Protein AF-F5L834-F1 (afdb_monomer_lite)

Organism: Caldalkalibacillus thermarum (strain TA2.A1) (NCBI:txid986075)

Secondary structure (DSSP, 8-state):
------HHHHHHHHHHHHHHHHHHTTHHHHHHHTT---SSSS-HHHHHHHHHHHHHHT--HHHHHHSGGGGGS--HHHHHTT-

Sequence (83 aa):
MSIVPNSSASDQQLLSRVDRFFKEQRIGSLLKKSNFVKECGWTCLALFKFLFLLVFSKKNLYQALQKKDALNLPGKDTVYRFL

Radius of gyration: 14.32 Å; chains: 1; bounding box: 27×27×50 Å

Structure (mmCIF, N/CA/C/O backbone):
data_AF-F5L834-F1
#
_entry.id   AF-F5L834-F1
#
loop_
_atom_site.group_PDB
_atom_site.id
_atom_site.type_symbol
_atom_site.label_atom_id
_atom_site.label_alt_id
_atom_site.label_comp_id
_atom_site.label_asym_id
_atom_site.label_entity_id
_atom_site.label_seq_id
_atom_site.pdbx_PDB_ins_code
_atom_site.Cartn_x
_atom_site.Cartn_y
_atom_site.Cartn_z
_atom_site.occupancy
_atom_site.B_iso_or_equiv
_atom_site.auth_seq_id
_atom_site.auth_comp_id
_atom_site.auth_asym_id
_atom_site.auth_atom_id
_atom_site.pdbx_PDB_model_num
ATOM 1 N N . MET A 1 1 ? -14.255 -5.188 33.745 1.00 32.34 1 MET A N 1
ATOM 2 C CA . MET A 1 1 ? -14.311 -5.550 32.310 1.00 32.34 1 MET A CA 1
ATOM 3 C C . MET A 1 1 ? -13.887 -4.341 31.502 1.00 32.34 1 MET A C 1
ATOM 5 O O . MET A 1 1 ? -14.593 -3.344 31.535 1.00 32.34 1 MET A O 1
ATOM 9 N N . SER A 1 2 ? -12.727 -4.389 30.848 1.00 33.88 2 SER A N 1
ATOM 10 C CA . SER A 1 2 ? -12.288 -3.294 29.978 1.00 33.88 2 SER A CA 1
ATOM 11 C C . SER A 1 2 ? -12.824 -3.547 28.571 1.00 33.88 2 SER A C 1
ATOM 13 O O . SER A 1 2 ? -12.428 -4.516 27.926 1.00 33.88 2 SER A O 1
ATOM 15 N N . ILE A 1 3 ? -13.760 -2.712 28.119 1.00 45.47 3 ILE A N 1
ATOM 16 C CA . ILE A 1 3 ? -14.309 -2.722 26.757 1.00 45.47 3 ILE A CA 1
ATOM 17 C C . ILE A 1 3 ? -13.315 -1.963 25.868 1.00 45.47 3 ILE A C 1
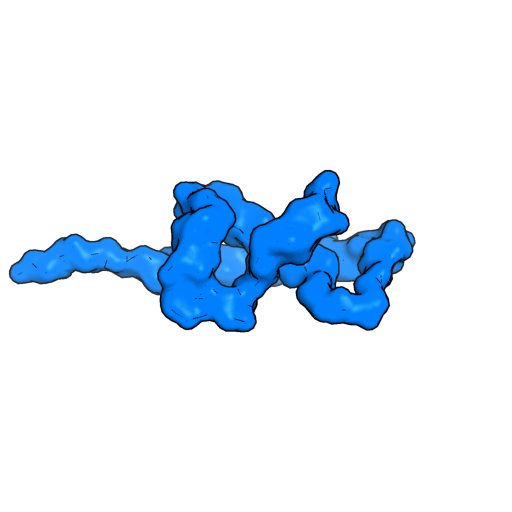ATOM 19 O O . ILE A 1 3 ? -13.594 -0.873 25.378 1.00 45.47 3 ILE A O 1
ATOM 23 N N . VAL A 1 4 ? -12.096 -2.484 25.721 1.00 52.66 4 VAL A N 1
ATOM 24 C CA . VAL A 1 4 ? -11.169 -1.964 24.709 1.00 52.66 4 VAL A CA 1
ATOM 25 C C . VAL A 1 4 ? -11.480 -2.715 23.418 1.00 52.66 4 VAL A C 1
ATOM 27 O O . VAL A 1 4 ? -11.424 -3.947 23.413 1.00 52.66 4 VAL A O 1
ATOM 30 N N . PRO A 1 5 ? -11.833 -2.030 22.318 1.00 46.59 5 PRO A N 1
ATOM 31 C CA . PRO A 1 5 ? -12.110 -2.709 21.066 1.00 46.59 5 PRO A CA 1
ATOM 32 C C . PRO A 1 5 ? -10.845 -3.431 20.597 1.00 46.59 5 PRO A C 1
ATOM 34 O O . PRO A 1 5 ? -9.763 -2.841 20.570 1.00 46.59 5 PRO A O 1
ATOM 37 N N . ASN A 1 6 ? -11.005 -4.677 20.152 1.00 51.41 6 ASN A N 1
ATOM 38 C CA . ASN A 1 6 ? -10.010 -5.521 19.477 1.00 51.41 6 ASN A CA 1
ATOM 39 C C . ASN A 1 6 ? -9.602 -4.969 18.081 1.00 51.41 6 ASN A C 1
ATOM 41 O O . ASN A 1 6 ? -9.559 -5.674 17.070 1.00 51.41 6 ASN A O 1
ATOM 45 N N . SER A 1 7 ? -9.371 -3.658 17.997 1.00 56.34 7 SER A N 1
ATOM 46 C CA . SER A 1 7 ? -9.132 -2.909 16.760 1.00 56.34 7 SER A CA 1
ATOM 47 C C . SER A 1 7 ? -7.838 -3.324 16.055 1.00 56.34 7 SER A C 1
ATOM 49 O O . SER A 1 7 ? -7.751 -3.240 14.837 1.00 56.34 7 SER A O 1
ATOM 51 N N . SER A 1 8 ? -6.848 -3.836 16.790 1.00 59.06 8 SER A N 1
ATOM 52 C CA . SER A 1 8 ? -5.587 -4.321 16.221 1.00 59.06 8 SER A CA 1
ATOM 53 C C . SER A 1 8 ? -5.731 -5.660 15.490 1.00 59.06 8 SER A C 1
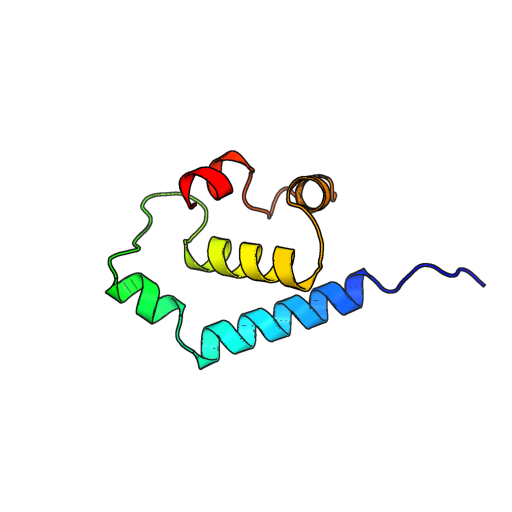ATOM 55 O O . SER A 1 8 ? -5.196 -5.804 14.393 1.00 59.06 8 SER A O 1
ATOM 57 N N . ALA A 1 9 ? -6.473 -6.629 16.038 1.00 64.69 9 ALA A N 1
ATOM 58 C CA . ALA A 1 9 ? -6.635 -7.936 15.393 1.00 64.69 9 ALA A CA 1
ATOM 59 C C . ALA A 1 9 ? -7.502 -7.851 14.127 1.00 64.69 9 ALA A C 1
ATOM 61 O O . ALA A 1 9 ? -7.233 -8.524 13.133 1.00 64.69 9 ALA A O 1
ATOM 62 N N . SER A 1 10 ? -8.520 -6.987 14.140 1.00 72.06 10 SER A N 1
ATOM 63 C CA . SER A 1 10 ? -9.342 -6.712 12.955 1.00 72.06 10 SER A CA 1
ATOM 64 C C . SER A 1 10 ? -8.541 -6.014 11.848 1.00 72.06 10 SER A C 1
ATOM 66 O O . SER A 1 10 ? -8.643 -6.413 10.689 1.00 72.06 10 SER A O 1
ATOM 68 N N . ASP A 1 11 ? -7.672 -5.056 12.193 1.00 73.50 11 ASP A N 1
ATOM 69 C CA . ASP A 1 11 ? -6.747 -4.418 11.243 1.00 73.50 11 ASP A CA 1
ATOM 70 C C . ASP A 1 11 ? -5.786 -5.444 10.596 1.00 73.50 11 ASP A C 1
ATOM 72 O O . ASP A 1 11 ? -5.565 -5.410 9.383 1.00 73.50 11 ASP A O 1
ATOM 76 N N . GLN A 1 12 ? -5.254 -6.402 11.368 1.00 79.06 12 GLN A N 1
ATOM 77 C CA . GLN A 1 12 ? -4.380 -7.471 10.851 1.00 79.06 12 GLN A CA 1
ATOM 78 C C . GLN A 1 12 ? -5.122 -8.446 9.921 1.00 79.06 12 GLN A C 1
ATOM 80 O O . GLN A 1 12 ? -4.601 -8.858 8.877 1.00 79.06 12 GLN A O 1
ATOM 85 N N . GLN A 1 13 ? -6.365 -8.795 10.257 1.00 84.25 13 GLN A N 1
ATOM 86 C CA . GLN A 1 13 ? -7.216 -9.602 9.381 1.00 84.25 13 GLN A CA 1
ATOM 87 C C . GLN A 1 13 ? -7.548 -8.866 8.076 1.00 84.25 13 GLN A C 1
ATOM 89 O O . GLN A 1 13 ? -7.570 -9.487 7.015 1.00 84.25 13 GLN A O 1
ATOM 94 N N . LEU A 1 14 ? -7.758 -7.549 8.116 1.00 85.06 14 LEU A N 1
ATOM 95 C CA . LEU A 1 14 ? -7.958 -6.749 6.906 1.00 85.06 14 LEU A CA 1
ATOM 96 C C . LEU A 1 14 ? -6.697 -6.698 6.038 1.00 85.06 14 LEU A C 1
ATOM 98 O O . LEU A 1 14 ? -6.797 -6.938 4.836 1.00 85.06 14 LEU A O 1
ATOM 102 N N . LEU A 1 15 ? -5.523 -6.466 6.632 1.00 84.81 15 LEU A N 1
ATOM 103 C CA . LEU A 1 15 ? -4.233 -6.491 5.927 1.00 84.81 15 LEU A CA 1
ATOM 104 C C . LEU A 1 15 ? -4.033 -7.802 5.160 1.00 84.81 15 LEU A C 1
ATOM 106 O O . LEU A 1 15 ? -3.819 -7.778 3.951 1.00 84.81 15 LEU A O 1
ATOM 110 N N . SER A 1 16 ? -4.199 -8.945 5.832 1.00 87.81 16 SER A N 1
ATOM 111 C CA . SER A 1 16 ? -4.033 -10.261 5.198 1.00 87.81 16 SER A CA 1
ATOM 112 C C . SER A 1 16 ? -5.030 -10.519 4.060 1.00 87.81 16 SER A C 1
ATOM 114 O O . SER A 1 16 ? -4.660 -11.095 3.034 1.00 87.81 16 SER A O 1
ATOM 116 N N . ARG A 1 17 ? -6.283 -10.058 4.192 1.00 88.81 17 ARG A N 1
ATOM 117 C CA . ARG A 1 17 ? -7.295 -10.150 3.124 1.00 88.81 17 ARG A CA 1
ATOM 118 C C . ARG A 1 17 ? -6.930 -9.289 1.919 1.00 88.81 17 ARG A C 1
ATOM 120 O O . ARG A 1 17 ? -7.008 -9.772 0.791 1.00 88.81 17 ARG A O 1
ATOM 127 N N . VAL A 1 18 ? -6.509 -8.046 2.152 1.00 88.00 18 VAL A N 1
ATOM 128 C CA . VAL A 1 18 ? -6.051 -7.139 1.090 1.00 88.00 18 VAL A CA 1
ATOM 129 C C . VAL A 1 18 ? -4.822 -7.728 0.396 1.00 88.00 18 VAL A C 1
ATOM 131 O O . VAL A 1 18 ? -4.792 -7.809 -0.829 1.00 88.00 18 VAL A O 1
ATOM 134 N N . ASP A 1 19 ? -3.839 -8.226 1.145 1.00 87.88 19 ASP A N 1
ATOM 135 C CA . ASP A 1 19 ? -2.649 -8.859 0.572 1.00 87.88 19 ASP A CA 1
ATOM 136 C C . ASP A 1 19 ? -2.988 -10.068 -0.299 1.00 87.88 19 ASP A C 1
ATOM 138 O O . ASP A 1 19 ? -2.473 -10.195 -1.416 1.00 87.88 19 ASP A O 1
ATOM 142 N N . ARG A 1 20 ? -3.888 -10.930 0.183 1.00 91.75 20 ARG A N 1
ATOM 143 C CA . ARG A 1 20 ? -4.368 -12.086 -0.573 1.00 91.75 20 ARG A CA 1
ATOM 144 C C . ARG A 1 20 ? -5.057 -11.660 -1.866 1.00 91.75 20 ARG A C 1
ATOM 146 O O . ARG A 1 20 ? -4.697 -12.173 -2.922 1.00 91.75 20 ARG A O 1
ATOM 153 N N . PHE A 1 21 ? -5.963 -10.686 -1.803 1.00 91.00 21 PHE A N 1
ATOM 154 C CA . PHE A 1 21 ? -6.659 -10.161 -2.979 1.00 91.00 21 PHE A CA 1
ATOM 155 C C . PHE A 1 21 ? -5.681 -9.621 -4.031 1.00 91.00 21 PHE A C 1
ATOM 157 O O . PHE A 1 21 ? -5.752 -9.991 -5.202 1.00 91.00 21 PHE A O 1
ATOM 164 N N . PHE A 1 22 ? -4.706 -8.810 -3.616 1.00 89.75 22 PHE A N 1
ATOM 165 C CA . PHE A 1 22 ? -3.701 -8.245 -4.523 1.00 89.75 22 PHE A CA 1
ATOM 166 C C . PHE A 1 22 ? -2.824 -9.316 -5.179 1.00 89.75 22 PHE A C 1
ATOM 168 O O . PHE A 1 22 ? -2.406 -9.152 -6.331 1.00 89.75 22 PHE A O 1
ATOM 175 N N . LYS A 1 23 ? -2.535 -10.401 -4.452 1.00 89.94 23 LYS A N 1
ATOM 176 C CA . LYS A 1 23 ? -1.779 -11.545 -4.966 1.00 89.94 23 LYS A CA 1
ATOM 177 C C . LYS A 1 23 ? -2.604 -12.356 -5.965 1.00 89.94 23 LYS A C 1
ATOM 179 O O . LYS A 1 23 ? -2.100 -12.653 -7.046 1.00 89.94 23 LYS A O 1
ATOM 184 N N . GLU A 1 24 ? -3.853 -12.676 -5.632 1.00 93.06 24 GLU A N 1
ATOM 185 C CA . GLU A 1 24 ? -4.761 -13.451 -6.491 1.00 93.06 24 GLU A CA 1
ATOM 186 C C . GLU A 1 24 ? -5.075 -12.710 -7.796 1.00 93.06 24 GLU A C 1
ATOM 188 O O . GLU A 1 24 ? -4.972 -13.290 -8.874 1.00 93.06 24 GLU A O 1
ATOM 193 N N . GLN A 1 25 ? -5.334 -11.403 -7.721 1.00 90.19 25 GLN A N 1
ATOM 194 C CA . GLN A 1 25 ? -5.626 -10.560 -8.886 1.00 90.19 25 GLN A CA 1
ATOM 195 C C . GLN A 1 25 ? -4.371 -10.093 -9.642 1.00 90.19 25 GLN A C 1
ATOM 197 O O . GLN A 1 25 ? -4.466 -9.348 -10.616 1.00 90.19 25 GLN A O 1
ATOM 202 N N . ARG A 1 26 ? -3.171 -10.502 -9.198 1.00 89.19 26 ARG A N 1
ATOM 203 C CA . ARG A 1 26 ? -1.875 -10.137 -9.800 1.00 89.19 26 ARG A CA 1
ATOM 204 C C . ARG A 1 26 ? -1.727 -8.628 -10.049 1.00 89.19 26 ARG A C 1
ATOM 206 O O . ARG A 1 26 ? -1.079 -8.215 -11.013 1.00 89.19 26 ARG A O 1
ATOM 213 N N . ILE A 1 27 ? -2.269 -7.797 -9.153 1.00 87.94 27 ILE A N 1
ATOM 214 C CA . ILE A 1 27 ? -2.307 -6.332 -9.317 1.00 87.94 27 ILE A CA 1
ATOM 215 C C . ILE A 1 27 ? -0.896 -5.761 -9.479 1.00 87.94 27 ILE A C 1
ATOM 217 O O . ILE A 1 27 ? -0.670 -4.879 -10.300 1.00 87.94 27 ILE A O 1
ATOM 221 N N . GLY A 1 28 ? 0.091 -6.319 -8.772 1.00 84.44 28 GLY A N 1
ATOM 222 C CA . GLY A 1 28 ? 1.489 -5.913 -8.933 1.00 84.44 28 GLY A CA 1
ATOM 223 C C . GLY A 1 28 ? 2.035 -6.116 -10.346 1.00 84.44 28 GLY A C 1
ATOM 224 O O . GLY A 1 28 ?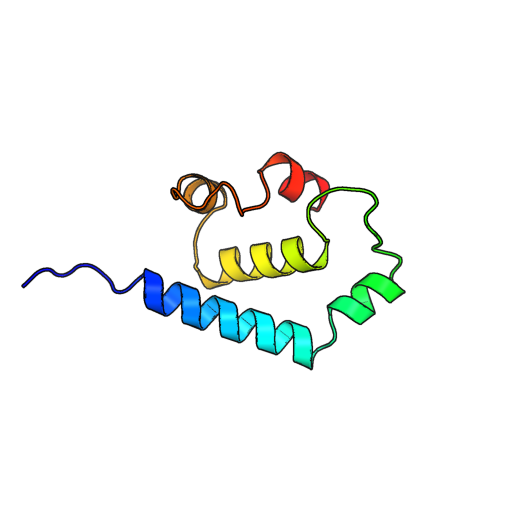 2.778 -5.273 -10.843 1.00 84.44 28 GLY A O 1
ATOM 225 N N . SER A 1 29 ? 1.657 -7.208 -11.012 1.00 86.31 29 SER A N 1
ATOM 226 C CA . SER A 1 29 ? 2.056 -7.470 -12.397 1.00 86.31 29 SER A CA 1
ATOM 227 C C . SER A 1 29 ? 1.339 -6.543 -13.373 1.00 86.31 29 SER A C 1
ATOM 229 O O . SER A 1 29 ? 1.958 -6.101 -14.335 1.00 86.31 29 SER A O 1
ATOM 231 N N . LEU A 1 30 ? 0.064 -6.232 -13.123 1.00 88.00 30 LEU A N 1
ATOM 232 C CA . LEU A 1 30 ? -0.699 -5.277 -13.931 1.00 88.00 30 LEU A CA 1
ATOM 233 C C . LEU A 1 30 ? -0.094 -3.874 -13.844 1.00 88.00 30 LEU A C 1
ATOM 235 O O . LEU A 1 30 ? 0.180 -3.277 -14.876 1.00 88.00 30 LEU A O 1
ATOM 239 N N . LEU A 1 31 ? 0.229 -3.403 -12.636 1.00 84.06 31 LEU A N 1
ATOM 240 C CA . LEU A 1 31 ? 0.896 -2.113 -12.436 1.00 84.06 31 LEU A CA 1
ATOM 241 C C . LEU A 1 31 ? 2.229 -2.048 -13.195 1.00 84.06 31 LEU A C 1
ATOM 243 O O . LEU A 1 31 ? 2.466 -1.106 -13.945 1.00 84.06 31 LEU A O 1
ATOM 247 N N . LYS A 1 32 ? 3.065 -3.089 -13.092 1.00 84.00 32 LYS A N 1
ATOM 248 C CA . LYS A 1 32 ? 4.324 -3.149 -13.853 1.00 84.00 32 LYS A CA 1
ATOM 249 C C . LYS A 1 32 ? 4.104 -3.101 -15.368 1.00 84.00 32 LYS A C 1
ATOM 251 O O . LYS A 1 32 ? 4.856 -2.424 -16.057 1.00 84.00 32 LYS A O 1
ATOM 256 N N . LYS A 1 33 ? 3.087 -3.802 -15.882 1.00 85.75 33 LYS A N 1
ATOM 257 C CA . LYS A 1 33 ? 2.741 -3.792 -17.314 1.00 85.75 33 LYS A CA 1
ATOM 258 C C . LYS A 1 33 ? 2.227 -2.433 -17.789 1.00 85.75 33 LYS A C 1
ATOM 260 O O . LYS A 1 33 ? 2.458 -2.082 -18.937 1.00 85.75 33 LYS A O 1
ATOM 265 N N . SER A 1 34 ? 1.588 -1.664 -16.916 1.00 84.25 34 SER A N 1
ATOM 266 C CA . SER A 1 34 ? 1.129 -0.302 -17.208 1.00 84.25 34 SER A CA 1
ATOM 267 C C . SER A 1 34 ? 2.240 0.753 -17.108 1.00 84.25 34 SER A C 1
ATOM 269 O O . SER A 1 34 ? 1.934 1.934 -16.981 1.00 84.25 34 SER A O 1
ATOM 271 N N . ASN A 1 35 ? 3.517 0.351 -17.110 1.00 79.69 35 ASN A N 1
ATOM 272 C CA . ASN A 1 35 ? 4.673 1.225 -16.885 1.00 79.69 35 ASN A CA 1
ATOM 273 C C . ASN A 1 35 ? 4.630 2.000 -15.554 1.00 79.69 35 ASN A C 1
ATOM 275 O O . ASN A 1 35 ? 5.337 2.992 -15.389 1.00 79.69 35 ASN A O 1
ATOM 279 N N . PHE A 1 36 ? 3.865 1.524 -14.562 1.00 74.25 36 PHE A N 1
ATOM 280 C CA . PHE A 1 36 ? 3.947 2.027 -13.190 1.00 74.25 36 PHE A CA 1
ATOM 281 C C . PHE A 1 36 ? 5.190 1.436 -12.514 1.00 74.25 36 PHE A C 1
ATOM 283 O O . PHE A 1 36 ? 5.126 0.486 -11.725 1.00 74.25 36 PHE A O 1
ATOM 290 N N . VAL A 1 37 ? 6.348 1.990 -12.867 1.00 66.25 37 VAL A N 1
ATOM 291 C CA . VAL A 1 37 ? 7.649 1.682 -12.271 1.00 66.25 37 VAL A CA 1
ATOM 292 C C . VAL A 1 37 ? 8.072 2.884 -11.441 1.00 66.25 37 VAL A C 1
ATOM 294 O O . VAL A 1 37 ? 7.992 4.020 -11.894 1.00 66.25 37 VAL A O 1
ATOM 297 N N . LYS A 1 38 ? 8.482 2.640 -10.197 1.00 68.56 38 LYS A N 1
ATOM 298 C CA . LYS A 1 38 ? 8.925 3.707 -9.304 1.00 68.56 38 LYS A CA 1
ATOM 299 C C . LYS A 1 38 ? 10.442 3.789 -9.281 1.00 68.56 38 LYS A C 1
ATOM 301 O O . LYS A 1 38 ? 11.087 2.757 -9.141 1.00 68.56 38 LYS A O 1
ATOM 306 N N . GLU A 1 39 ? 10.970 5.008 -9.307 1.00 63.53 39 GLU A N 1
ATOM 307 C CA . GLU A 1 39 ? 12.406 5.259 -9.162 1.00 63.53 39 GLU A CA 1
ATOM 308 C C . GLU A 1 39 ? 12.874 5.229 -7.694 1.00 63.53 39 GLU A C 1
ATOM 310 O O . GLU A 1 39 ? 13.869 4.578 -7.403 1.00 63.53 39 GLU A O 1
ATOM 315 N N . CYS A 1 40 ? 12.141 5.840 -6.743 1.00 66.38 40 CYS A N 1
ATOM 316 C CA . CYS A 1 40 ? 12.534 5.893 -5.318 1.00 66.38 40 CYS A CA 1
ATOM 317 C C . CYS A 1 40 ? 11.354 5.911 -4.317 1.00 66.38 40 CYS A C 1
ATOM 319 O O . CYS A 1 40 ? 10.335 6.566 -4.533 1.00 66.38 40 CYS A O 1
ATOM 321 N N . GLY A 1 41 ? 11.496 5.244 -3.161 1.00 78.25 41 GLY A N 1
ATOM 322 C CA . GLY A 1 41 ? 10.545 5.251 -2.027 1.00 78.25 41 GLY A CA 1
ATOM 323 C C . GLY A 1 41 ? 9.439 4.175 -2.080 1.00 78.25 41 GLY A C 1
ATOM 324 O O . GLY A 1 41 ? 9.620 3.111 -2.656 1.00 78.25 41 GLY A O 1
ATOM 325 N N . TRP A 1 42 ? 8.256 4.458 -1.513 1.00 79.00 42 TRP A N 1
ATOM 326 C CA . TRP A 1 42 ? 7.082 3.554 -1.478 1.00 79.00 42 TRP A CA 1
ATOM 327 C C . TRP A 1 42 ? 6.608 3.037 -2.836 1.00 79.00 42 TRP A C 1
ATOM 329 O O . TRP A 1 42 ? 6.178 3.843 -3.652 1.00 79.00 42 TRP A O 1
ATOM 339 N N . THR A 1 43 ? 6.593 1.722 -3.059 1.00 83.62 43 THR A N 1
ATOM 340 C CA . THR A 1 43 ? 6.089 1.139 -4.317 1.00 83.62 43 THR A CA 1
ATOM 341 C C . THR A 1 43 ? 4.613 1.478 -4.571 1.00 83.62 43 THR A C 1
ATOM 343 O O . THR A 1 43 ? 3.817 1.575 -3.639 1.00 83.62 43 THR A O 1
ATOM 346 N N . CYS A 1 44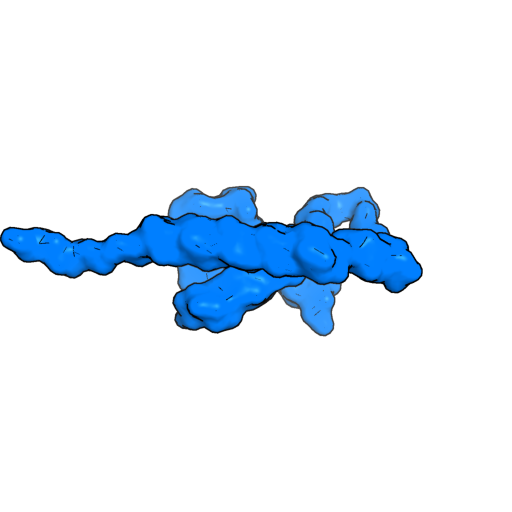 ? 4.214 1.591 -5.842 1.00 81.44 44 CYS A N 1
ATOM 347 C CA . CYS A 1 44 ? 2.817 1.845 -6.225 1.00 81.44 44 CYS A CA 1
ATOM 348 C C . CYS A 1 44 ? 1.867 0.764 -5.689 1.00 81.44 44 CYS A C 1
ATOM 350 O O . CYS A 1 44 ? 0.751 1.059 -5.276 1.00 81.44 44 CYS A O 1
ATOM 352 N N . LEU A 1 45 ? 2.341 -0.485 -5.615 1.00 85.25 45 LEU A N 1
ATOM 353 C CA . LEU A 1 45 ? 1.616 -1.578 -4.972 1.00 85.25 45 LEU A CA 1
ATOM 354 C C . LEU A 1 45 ? 1.364 -1.297 -3.482 1.00 85.25 45 LEU A C 1
ATOM 356 O O . LEU A 1 45 ? 0.251 -1.504 -3.006 1.00 85.25 45 LEU A O 1
ATOM 360 N N . ALA A 1 46 ? 2.379 -0.836 -2.745 1.00 84.12 46 ALA A N 1
ATOM 361 C CA . ALA A 1 46 ? 2.232 -0.498 -1.332 1.00 84.12 46 ALA A CA 1
ATOM 362 C C . ALA A 1 46 ? 1.250 0.666 -1.131 1.00 84.12 46 ALA A C 1
ATOM 364 O O . ALA A 1 46 ? 0.425 0.611 -0.223 1.00 84.12 46 ALA A O 1
ATOM 365 N N . LEU A 1 47 ? 1.279 1.669 -2.014 1.00 85.12 47 LEU A N 1
ATOM 366 C CA . LEU A 1 47 ? 0.342 2.796 -1.981 1.00 85.12 47 LEU A CA 1
ATOM 367 C C . LEU A 1 47 ? -1.098 2.353 -2.246 1.00 85.12 47 LEU A C 1
ATOM 369 O O . LEU A 1 47 ? -1.993 2.712 -1.485 1.00 85.12 47 LEU A O 1
ATOM 373 N N . PHE A 1 48 ? -1.322 1.501 -3.247 1.00 86.69 48 PHE A N 1
ATOM 374 C CA . PHE A 1 48 ? -2.642 0.928 -3.510 1.00 86.69 48 PHE A CA 1
ATOM 375 C C . PHE A 1 48 ? -3.163 0.094 -2.334 1.00 86.69 48 PHE A C 1
ATOM 377 O O . PHE A 1 48 ? -4.316 0.251 -1.933 1.00 86.69 48 PHE A O 1
ATOM 384 N N . LYS A 1 49 ? -2.327 -0.772 -1.749 1.00 87.56 49 LYS A N 1
ATOM 385 C CA . LYS A 1 49 ? -2.706 -1.552 -0.559 1.00 87.56 49 LYS A CA 1
ATOM 386 C C . LYS A 1 49 ? -3.058 -0.643 0.612 1.00 87.56 49 LYS A C 1
ATOM 388 O O . LYS A 1 49 ? -4.037 -0.895 1.307 1.00 87.56 49 LYS A O 1
ATOM 393 N N . PHE A 1 50 ? -2.290 0.426 0.801 1.00 86.19 50 PHE A N 1
ATOM 394 C CA . PHE A 1 50 ? -2.540 1.417 1.835 1.00 86.19 50 PHE A CA 1
ATOM 395 C C . PHE A 1 50 ? -3.869 2.163 1.624 1.00 86.19 50 PHE A C 1
ATOM 397 O O . PHE A 1 50 ? -4.654 2.279 2.562 1.00 86.19 50 PHE A O 1
ATOM 404 N N . LEU A 1 51 ? -4.168 2.588 0.393 1.00 86.62 51 LEU A N 1
ATOM 405 C CA . LEU A 1 51 ? -5.458 3.181 0.015 1.00 86.62 51 LEU A CA 1
ATOM 406 C C . LEU A 1 51 ? -6.627 2.230 0.297 1.00 86.62 51 LEU A C 1
ATOM 408 O O . LEU A 1 51 ? -7.608 2.629 0.920 1.00 86.62 51 LEU A O 1
ATOM 412 N N . PHE A 1 52 ? -6.507 0.960 -0.096 1.00 87.75 52 PHE A N 1
ATOM 413 C CA . PHE A 1 52 ? -7.524 -0.052 0.196 1.00 87.75 52 PHE A CA 1
ATOM 414 C C . PHE A 1 52 ? -7.706 -0.219 1.706 1.00 87.75 52 PHE A C 1
ATOM 416 O O . PHE A 1 52 ? -8.832 -0.209 2.200 1.00 87.75 52 PHE A O 1
ATOM 423 N N . LEU A 1 53 ? -6.609 -0.302 2.459 1.00 86.00 53 LEU A N 1
ATOM 424 C CA . LEU A 1 53 ? -6.666 -0.419 3.911 1.00 86.00 53 LEU A CA 1
ATOM 425 C C . LEU A 1 53 ? -7.364 0.787 4.557 1.00 86.00 53 LEU A C 1
ATOM 427 O O . LEU A 1 53 ? -8.181 0.588 5.450 1.00 86.00 53 LEU A O 1
ATOM 431 N N . LEU A 1 54 ? -7.107 2.013 4.091 1.00 85.44 54 LEU A N 1
ATOM 432 C CA . LEU A 1 54 ? -7.803 3.218 4.562 1.00 85.44 54 LEU A CA 1
ATOM 433 C C . LEU A 1 54 ? -9.316 3.131 4.324 1.00 85.44 54 LEU A C 1
ATOM 435 O O . LEU A 1 54 ? -10.098 3.320 5.260 1.00 85.44 54 LEU A O 1
ATOM 439 N N . VAL A 1 55 ? -9.720 2.790 3.096 1.00 86.31 55 VAL A N 1
ATOM 440 C CA . VAL A 1 55 ? -11.134 2.686 2.698 1.00 86.31 55 VAL A CA 1
ATOM 441 C C . VAL A 1 55 ? -11.857 1.615 3.520 1.00 86.31 55 VAL A C 1
ATOM 443 O O . VAL A 1 55 ? -12.919 1.883 4.083 1.00 86.31 55 VAL A O 1
ATOM 446 N N . PHE A 1 56 ? -11.272 0.422 3.658 1.00 83.94 56 PHE A N 1
ATOM 447 C CA . PHE A 1 56 ? -11.908 -0.692 4.371 1.00 83.94 56 PHE A CA 1
ATOM 448 C C . PHE A 1 56 ? -11.821 -0.583 5.897 1.00 83.94 56 PHE A C 1
ATOM 450 O O . PHE A 1 56 ? -12.710 -1.073 6.591 1.00 83.94 56 PHE A O 1
ATOM 457 N N . SER A 1 57 ? -10.799 0.086 6.435 1.00 78.81 57 SER A N 1
ATOM 458 C CA . SER A 1 57 ? -10.687 0.369 7.874 1.00 78.81 57 SER A CA 1
ATOM 459 C C . SER A 1 57 ? -11.555 1.567 8.301 1.00 78.81 57 SER A C 1
ATOM 461 O O . SER A 1 57 ? -11.666 1.840 9.494 1.00 78.81 57 SER A O 1
ATOM 463 N N . LYS A 1 58 ? -12.187 2.283 7.350 1.00 79.62 58 LYS A N 1
ATOM 464 C CA . LYS A 1 58 ? -12.943 3.535 7.572 1.00 79.62 58 LYS A CA 1
ATOM 465 C C . LYS A 1 58 ? -12.137 4.598 8.330 1.00 79.62 58 LYS A C 1
ATOM 467 O O . LYS A 1 58 ? -12.694 5.400 9.079 1.00 79.62 58 LYS A O 1
ATOM 472 N N . LYS A 1 59 ? -10.816 4.596 8.142 1.00 77.62 59 LYS A N 1
ATOM 473 C CA . LYS A 1 59 ? -9.889 5.553 8.753 1.00 77.62 59 LYS A CA 1
ATOM 474 C C . LYS A 1 59 ? -9.492 6.588 7.722 1.00 77.62 59 LYS A C 1
ATOM 476 O O . LYS A 1 59 ? -9.255 6.261 6.561 1.00 77.62 59 LYS A O 1
ATOM 481 N N . ASN A 1 60 ? -9.381 7.836 8.152 1.00 82.44 60 ASN A N 1
ATOM 482 C CA . ASN A 1 60 ? -8.816 8.875 7.303 1.00 82.44 60 ASN A CA 1
ATOM 483 C C . ASN A 1 60 ? -7.277 8.872 7.384 1.00 82.44 60 ASN A C 1
ATOM 485 O O . ASN A 1 60 ? -6.676 8.345 8.324 1.00 82.44 60 ASN A O 1
ATOM 489 N N . LEU A 1 61 ? -6.628 9.469 6.379 1.00 79.69 61 LEU A N 1
ATOM 490 C CA . LEU A 1 61 ? -5.165 9.533 6.285 1.00 79.69 61 LEU A CA 1
ATOM 491 C C . LEU A 1 61 ? -4.533 10.165 7.538 1.00 79.69 61 LEU A C 1
ATOM 493 O O . LEU A 1 61 ? -3.495 9.715 8.010 1.00 79.69 61 LEU A O 1
ATOM 497 N N . TYR A 1 62 ? -5.192 11.176 8.106 1.00 79.25 62 TYR A N 1
ATOM 498 C CA . TYR A 1 62 ? -4.740 11.860 9.315 1.00 79.25 62 TYR A CA 1
ATOM 499 C C . TYR A 1 62 ? -4.735 10.944 10.552 1.00 79.25 62 TYR A C 1
ATOM 501 O O . TYR A 1 62 ? -3.783 10.957 11.328 1.00 79.25 62 TYR A O 1
ATOM 509 N N . GLN A 1 63 ? -5.759 10.106 10.728 1.00 76.62 63 GLN A N 1
ATOM 510 C CA . GLN A 1 63 ? -5.820 9.105 11.799 1.00 76.62 63 GLN A CA 1
ATOM 511 C C . GLN A 1 63 ? -4.786 7.992 11.601 1.00 76.62 63 GLN A C 1
ATOM 513 O O . GLN A 1 63 ? -4.200 7.522 12.574 1.00 76.62 63 GLN A O 1
ATOM 518 N N . ALA A 1 64 ? -4.541 7.579 10.354 1.00 77.69 64 ALA A N 1
ATOM 519 C CA . ALA A 1 64 ? -3.537 6.562 10.048 1.00 77.69 64 ALA A CA 1
ATOM 520 C C . ALA A 1 64 ? -2.108 7.048 10.351 1.00 77.69 64 ALA A C 1
ATOM 522 O O . ALA A 1 64 ? -1.318 6.295 10.915 1.00 77.69 64 ALA A O 1
ATOM 523 N N . LEU A 1 65 ? -1.803 8.314 10.048 1.00 76.81 65 LEU A N 1
ATOM 524 C CA . LEU A 1 65 ? -0.491 8.926 10.291 1.00 76.81 65 LEU A CA 1
ATOM 525 C C . LEU A 1 65 ? -0.232 9.309 11.757 1.00 76.81 65 LEU A C 1
ATOM 527 O O . LEU A 1 65 ? 0.913 9.539 12.124 1.00 76.81 65 LEU A O 1
ATOM 531 N N . GLN A 1 66 ? -1.261 9.383 12.604 1.00 72.88 66 GLN A N 1
ATOM 532 C CA . GLN A 1 66 ? -1.093 9.663 14.037 1.00 72.88 66 GLN A CA 1
ATOM 533 C C . GLN A 1 66 ? -0.770 8.420 14.878 1.00 72.88 66 GLN A C 1
ATOM 535 O O . GLN A 1 66 ? -0.355 8.550 16.031 1.00 72.88 66 GLN A O 1
ATOM 540 N N . LYS A 1 67 ? -0.957 7.206 14.345 1.00 71.81 67 LYS A N 1
ATOM 541 C CA . LYS A 1 67 ? -0.559 5.979 15.051 1.00 71.81 67 LYS A CA 1
ATOM 542 C C . LYS A 1 67 ? 0.967 5.940 15.201 1.00 71.81 67 LYS A C 1
ATOM 544 O O . LYS A 1 67 ? 1.688 6.299 14.279 1.00 71.81 67 LYS A O 1
ATOM 549 N N . LYS A 1 68 ? 1.465 5.423 16.333 1.00 55.44 68 LYS A N 1
ATOM 550 C CA . LYS A 1 68 ? 2.911 5.250 16.601 1.00 55.44 68 LYS A CA 1
ATOM 551 C C . LYS A 1 68 ? 3.656 4.448 15.515 1.00 55.44 68 LYS A C 1
ATOM 553 O O . LYS A 1 68 ? 4.855 4.635 15.357 1.00 55.44 68 LYS A O 1
ATOM 558 N N . ASP A 1 69 ? 2.947 3.632 14.732 1.00 61.09 69 ASP A N 1
ATOM 559 C CA . ASP A 1 69 ? 3.495 2.866 13.600 1.00 61.09 69 ASP A CA 1
ATOM 560 C C . ASP A 1 69 ? 3.626 3.668 12.288 1.00 61.09 69 ASP A C 1
ATOM 562 O O . ASP A 1 69 ? 4.007 3.108 11.259 1.00 61.09 69 ASP A O 1
ATOM 566 N N . ALA A 1 70 ? 3.334 4.974 12.293 1.00 59.41 70 ALA A N 1
ATOM 567 C CA . ALA A 1 70 ? 3.363 5.835 11.107 1.00 59.41 70 ALA A CA 1
ATOM 568 C C . ALA A 1 70 ? 4.724 5.897 10.394 1.00 59.41 70 ALA A C 1
ATOM 570 O O . ALA A 1 70 ? 4.772 6.267 9.224 1.00 59.41 70 ALA A O 1
ATOM 571 N N . LEU A 1 71 ? 5.816 5.489 11.054 1.00 56.41 71 LEU A N 1
ATOM 572 C CA . LEU A 1 71 ? 7.145 5.409 10.437 1.00 56.41 71 LEU A CA 1
ATOM 573 C C . LEU A 1 71 ? 7.188 4.429 9.248 1.00 56.41 71 LEU A C 1
ATOM 575 O O . LEU A 1 71 ? 7.963 4.621 8.317 1.00 56.41 71 LEU A O 1
ATOM 579 N N . ASN A 1 72 ? 6.326 3.407 9.266 1.00 67.25 72 ASN A N 1
ATOM 580 C CA . ASN A 1 72 ? 6.189 2.409 8.203 1.00 67.25 72 ASN A CA 1
ATOM 581 C C . ASN A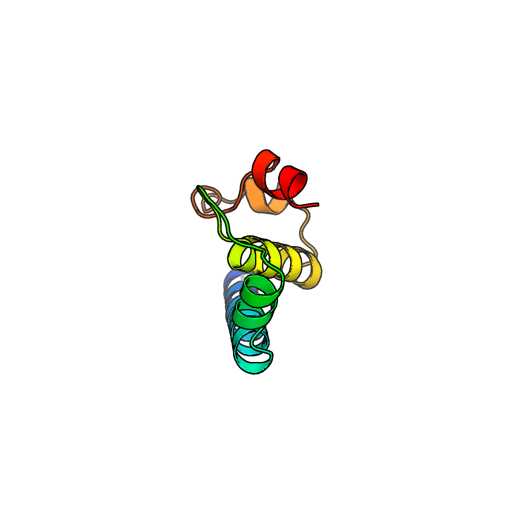 1 72 ? 4.970 2.673 7.302 1.00 67.25 72 ASN A C 1
ATOM 583 O O . ASN A 1 72 ? 4.500 1.759 6.621 1.00 67.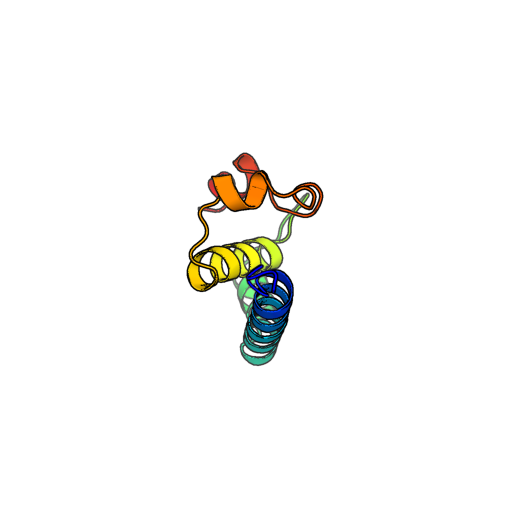25 72 ASN A O 1
ATOM 587 N N . LEU A 1 73 ? 4.417 3.889 7.311 1.00 77.44 73 LEU A N 1
ATOM 588 C CA . LEU A 1 73 ? 3.314 4.280 6.437 1.00 77.44 73 LEU A CA 1
ATOM 589 C C . LEU A 1 73 ? 3.769 5.338 5.420 1.00 77.44 73 LEU A C 1
ATOM 591 O O . LEU A 1 73 ? 4.627 6.172 5.717 1.00 77.44 73 LEU A O 1
ATOM 595 N N . PRO A 1 74 ? 3.178 5.352 4.213 1.00 77.44 74 PRO A N 1
ATOM 596 C CA . PRO A 1 74 ? 3.419 6.419 3.258 1.00 77.44 74 PRO A CA 1
ATOM 597 C C . PRO A 1 74 ? 2.908 7.754 3.804 1.00 77.44 74 PRO A C 1
ATOM 599 O O . PRO A 1 74 ? 1.748 7.894 4.192 1.00 77.44 74 PRO A O 1
ATOM 602 N N . GLY A 1 75 ? 3.795 8.749 3.812 1.00 79.56 75 GLY A N 1
ATOM 603 C CA . GLY A 1 75 ? 3.465 10.103 4.234 1.00 79.56 75 GLY A CA 1
ATOM 604 C C . GLY A 1 75 ? 2.457 10.771 3.299 1.00 79.56 75 GLY A C 1
ATOM 605 O O . GLY A 1 75 ? 2.285 10.375 2.144 1.00 79.56 75 GLY A O 1
ATOM 606 N N . LYS A 1 76 ? 1.830 11.845 3.788 1.00 79.69 76 LYS A N 1
ATOM 607 C CA . LYS A 1 76 ? 0.823 12.630 3.054 1.00 79.69 76 LYS A CA 1
ATOM 608 C C . LYS A 1 76 ? 1.310 13.066 1.666 1.00 79.69 76 LYS A C 1
ATOM 610 O O . LYS A 1 76 ? 0.589 12.901 0.690 1.00 79.69 76 LYS A O 1
ATOM 615 N N . ASP A 1 77 ? 2.561 13.513 1.576 1.00 79.75 77 ASP A N 1
ATOM 616 C CA . ASP A 1 77 ? 3.196 13.927 0.319 1.00 79.75 77 ASP A CA 1
ATOM 617 C C . ASP A 1 77 ? 3.291 12.774 -0.696 1.00 79.75 77 ASP A C 1
ATOM 619 O O . ASP A 1 77 ? 3.033 12.942 -1.882 1.00 79.75 77 ASP A O 1
ATOM 623 N N . THR A 1 78 ? 3.573 11.557 -0.220 1.00 80.75 78 THR A N 1
ATOM 624 C CA . THR A 1 78 ? 3.649 10.371 -1.084 1.00 80.75 78 THR A CA 1
ATOM 625 C C . THR A 1 78 ? 2.272 9.947 -1.587 1.00 80.75 78 THR A C 1
ATOM 627 O O . THR A 1 78 ? 2.145 9.569 -2.748 1.00 80.75 78 THR A O 1
ATOM 630 N N . VAL A 1 79 ? 1.249 10.002 -0.730 1.00 78.00 79 VAL A N 1
ATOM 631 C CA . VAL A 1 79 ? -0.125 9.641 -1.111 1.00 78.00 79 VAL A CA 1
ATOM 632 C C . VAL A 1 79 ? -0.690 10.644 -2.117 1.00 78.00 79 VAL A C 1
ATOM 634 O O . VAL A 1 79 ? -1.324 10.230 -3.079 1.00 78.00 79 VAL A O 1
ATOM 637 N N . TYR A 1 80 ? -0.423 11.941 -1.949 1.00 80.00 80 TYR A N 1
ATOM 638 C CA . TYR A 1 80 ? -0.898 12.951 -2.897 1.00 80.00 80 TYR A CA 1
ATOM 639 C C . TYR A 1 80 ? -0.141 12.987 -4.213 1.00 80.00 80 TYR A C 1
ATOM 641 O O . TYR A 1 80 ? -0.759 13.280 -5.218 1.00 80.00 80 TYR A O 1
ATOM 649 N N . ARG A 1 81 ? 1.157 12.666 -4.250 1.00 76.38 81 ARG A N 1
ATOM 650 C CA . ARG A 1 81 ? 1.864 12.504 -5.536 1.00 76.38 81 ARG A CA 1
ATOM 651 C C . ARG A 1 81 ? 1.393 11.282 -6.328 1.00 76.38 81 ARG A C 1
ATOM 653 O O . ARG A 1 81 ? 1.802 11.106 -7.469 1.00 76.38 81 ARG A O 1
ATOM 660 N N . PHE A 1 82 ? 0.634 10.396 -5.689 1.00 74.12 82 PHE A N 1
ATOM 661 C CA . PHE A 1 82 ? 0.122 9.177 -6.294 1.00 74.12 82 PHE A CA 1
ATOM 662 C C . PHE A 1 82 ? -1.309 9.318 -6.836 1.00 74.12 82 PHE A C 1
ATOM 664 O O . PHE A 1 82 ? -1.639 8.632 -7.802 1.00 74.12 82 PHE A O 1
ATOM 671 N N . LEU A 1 83 ? -2.140 10.154 -6.202 1.00 70.56 83 LEU A N 1
ATOM 672 C CA . LEU A 1 83 ? -3.486 10.516 -6.665 1.00 70.56 83 LEU A CA 1
ATOM 673 C C . LEU A 1 83 ? -3.415 11.613 -7.730 1.00 70.56 83 LEU A C 1
ATOM 675 O O . LEU A 1 83 ? -4.249 11.549 -8.656 1.00 70.56 83 LEU A O 1
#

Foldseek 3Di:
DDPDDPLPVVLVVLLVVLVVVCVVVVVVVVCVVVVQDDDDDDGPSLLVSLVSSCVVSVHDPVRVCPPPPNVPPDDPVRNVVND

pLDDT: mean 76.77, std 12.91, range [32.34, 93.06]